Protein AF-A0A960YV55-F1 (afdb_monomer)

Solvent-accessible surface area (backbone atoms only — not comparable to full-atom values): 7717 Å² total; per-residue (Å²): 133,88,78,84,76,76,80,91,78,84,81,87,80,82,92,77,89,79,47,81,90,79,48,88,67,82,92,82,84,79,89,69,93,77,79,75,90,78,86,86,82,87,84,87,82,77,80,85,82,76,59,52,82,79,43,75,64,38,41,52,50,54,56,53,47,54,55,50,49,53,53,50,38,52,50,49,20,73,76,68,73,47,63,51,68,62,46,34,59,72,72,63,56,71,78,79,74,74,77,80,68,57,72,74,72,70,73,78,117

pLDDT: mean 75.61, std 15.96, range [37.59, 95.5]

Foldseek 3Di:
DDDPDDDPDDDDDDDDDDDCVPDVDDDDDDDDPDPDDDDDDDDDDDDDDDDCPPDPVSVVSVVVVLVVQLVVLVVCCVVPVDDSVVSCVVVVRDPPPPPPPPPVVVPPD

Mean predicted aligned error: 14.25 Å

Structure (mmCIF, N/CA/C/O backbone):
data_AF-A0A960YV55-F1
#
_entry.id   AF-A0A960YV55-F1
#
loop_
_atom_site.group_PDB
_atom_site.id
_atom_site.type_symbol
_atom_site.label_atom_id
_atom_site.label_alt_id
_atom_site.label_comp_id
_atom_site.label_asym_id
_atom_site.label_entity_id
_atom_site.label_seq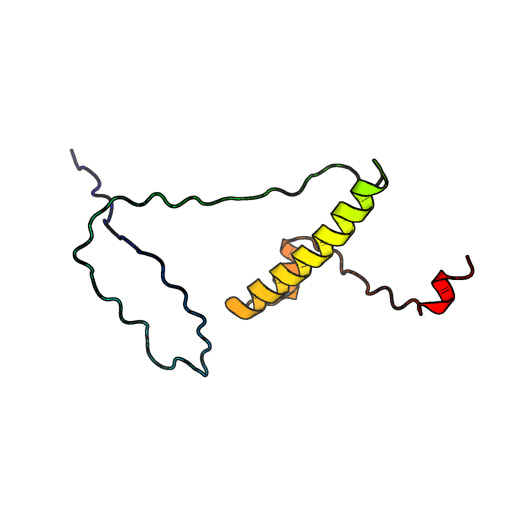_id
_atom_site.pdbx_PDB_ins_code
_atom_site.Cartn_x
_atom_site.Cartn_y
_atom_site.Cartn_z
_atom_site.occupancy
_atom_site.B_iso_or_equiv
_atom_site.auth_seq_id
_atom_site.auth_comp_id
_atom_site.auth_asym_id
_atom_site.auth_atom_id
_atom_site.pdbx_PDB_model_num
ATOM 1 N N . GLY A 1 1 ? -44.398 8.392 2.512 1.00 37.59 1 GLY A N 1
ATOM 2 C CA . GLY A 1 1 ? -43.139 8.245 1.756 1.00 37.59 1 GLY A CA 1
ATOM 3 C C . GLY A 1 1 ? -42.012 8.049 2.740 1.00 37.59 1 GLY A C 1
ATOM 4 O O . GLY A 1 1 ? -41.771 8.943 3.538 1.00 37.59 1 GLY A O 1
ATOM 5 N N . ASN A 1 2 ? -41.416 6.860 2.753 1.00 41.31 2 ASN A N 1
ATOM 6 C CA . ASN A 1 2 ? -40.433 6.441 3.749 1.00 41.31 2 ASN A CA 1
ATOM 7 C C . ASN A 1 2 ? -39.096 7.163 3.490 1.00 41.31 2 ASN A C 1
ATOM 9 O O . ASN A 1 2 ? -38.485 6.951 2.443 1.00 41.31 2 ASN A O 1
ATOM 13 N N . LYS A 1 3 ? -38.667 8.056 4.391 1.00 48.62 3 LYS A N 1
ATOM 14 C CA . LYS A 1 3 ? -37.340 8.686 4.323 1.00 48.62 3 LYS A CA 1
ATOM 15 C C . LYS A 1 3 ? -36.350 7.729 4.979 1.00 48.62 3 LYS A C 1
ATOM 17 O O . LYS A 1 3 ? -36.419 7.527 6.186 1.00 48.62 3 LYS A O 1
ATOM 22 N N . GLY A 1 4 ? -35.464 7.130 4.185 1.00 46.34 4 GLY A N 1
ATOM 23 C CA . GLY A 1 4 ? -34.351 6.330 4.691 1.00 46.34 4 GLY A CA 1
ATOM 24 C C . GLY A 1 4 ? -33.485 7.181 5.617 1.00 46.34 4 GLY A C 1
ATOM 25 O O . GLY A 1 4 ? -32.769 8.067 5.155 1.00 46.34 4 GLY A O 1
ATOM 26 N N . GLY A 1 5 ? -33.609 6.956 6.925 1.00 45.22 5 GLY A N 1
ATOM 27 C CA . GLY A 1 5 ? -32.780 7.596 7.936 1.00 45.22 5 GLY A CA 1
ATOM 28 C C . GLY A 1 5 ? -31.360 7.060 7.825 1.00 45.22 5 GLY A C 1
ATOM 29 O O . GLY A 1 5 ? -31.118 5.892 8.118 1.00 45.22 5 GLY A O 1
ATOM 30 N N . GLY A 1 6 ? -30.433 7.901 7.365 1.00 53.28 6 GLY A N 1
ATOM 31 C CA . GLY A 1 6 ? -29.008 7.598 7.430 1.00 53.28 6 GLY A CA 1
ATOM 32 C C . GLY A 1 6 ? -28.593 7.389 8.885 1.00 53.28 6 GLY A C 1
ATOM 33 O O . GLY A 1 6 ? -28.965 8.170 9.760 1.00 53.28 6 GLY A O 1
ATOM 34 N N . VAL A 1 7 ? -27.859 6.310 9.148 1.00 55.16 7 VAL A N 1
ATOM 35 C CA . VAL A 1 7 ? -27.351 5.989 10.484 1.00 55.16 7 VAL A CA 1
ATOM 36 C C . VAL A 1 7 ? -26.295 7.033 10.864 1.00 55.16 7 VAL A C 1
ATOM 38 O O . VAL A 1 7 ? -25.272 7.148 10.192 1.00 55.16 7 VAL A O 1
ATOM 41 N N . ASN A 1 8 ? -26.541 7.798 11.932 1.00 55.25 8 ASN A N 1
ATOM 42 C CA . ASN A 1 8 ? -25.586 8.755 12.500 1.00 55.25 8 ASN A CA 1
ATOM 43 C C . ASN A 1 8 ? -24.497 8.002 13.281 1.00 55.25 8 ASN A C 1
ATOM 45 O O . ASN A 1 8 ? -24.528 7.959 14.506 1.00 55.25 8 ASN A O 1
ATOM 49 N N . ALA A 1 9 ? -23.554 7.376 12.582 1.00 54.84 9 ALA A N 1
ATOM 50 C CA . ALA A 1 9 ? -22.337 6.862 13.202 1.00 54.84 9 ALA A CA 1
ATOM 51 C C . ALA A 1 9 ? -21.200 7.873 12.976 1.00 54.84 9 ALA A C 1
ATOM 53 O O . ALA A 1 9 ? -20.730 8.053 11.853 1.00 54.84 9 ALA A O 1
ATOM 54 N N . LEU A 1 10 ? -20.792 8.561 14.046 1.00 57.41 10 LEU A N 1
ATOM 55 C CA . LEU A 1 10 ? -19.693 9.531 14.067 1.00 57.41 10 LEU A CA 1
ATOM 56 C C . LEU A 1 10 ? -18.449 8.847 14.663 1.00 57.41 10 LEU A C 1
ATOM 58 O O . LEU A 1 10 ? -18.524 8.306 15.761 1.00 57.41 10 LEU A O 1
ATOM 62 N N . VAL A 1 11 ? -17.309 8.855 13.960 1.00 56.03 11 VAL A N 1
ATOM 63 C CA . VAL A 1 11 ? -16.037 8.295 14.463 1.00 56.03 11 VAL A CA 1
ATOM 64 C C . VAL A 1 11 ? -14.971 9.388 14.473 1.00 56.03 11 VAL A C 1
ATOM 66 O O . VAL A 1 11 ? -14.409 9.739 13.435 1.00 56.03 11 VAL A O 1
ATOM 69 N N . THR A 1 12 ? -14.660 9.913 15.657 1.00 58.09 12 THR A N 1
ATOM 70 C CA . THR A 1 12 ? -13.660 10.975 15.855 1.00 58.09 12 THR A CA 1
ATOM 71 C C . THR A 1 12 ? -12.292 10.346 16.118 1.00 58.09 12 THR A C 1
ATOM 73 O O . THR A 1 12 ? -11.850 10.256 17.251 1.00 58.09 12 THR A O 1
ATOM 76 N N . ARG A 1 13 ? -11.664 9.841 15.046 1.00 55.16 13 ARG A N 1
ATOM 77 C CA . ARG A 1 13 ? -10.258 9.386 14.934 1.00 55.16 13 ARG A CA 1
ATOM 78 C C . ARG A 1 13 ? -9.663 8.668 16.160 1.00 55.16 13 ARG A C 1
ATOM 80 O O . ARG A 1 13 ? -9.203 9.289 17.110 1.00 55.16 13 ARG A O 1
ATOM 87 N N . ILE A 1 14 ? -9.471 7.360 16.018 1.00 59.88 14 ILE A N 1
ATOM 88 C CA . ILE A 1 14 ? -8.710 6.534 16.959 1.00 59.88 14 ILE A CA 1
ATOM 89 C C . ILE A 1 14 ? -7.428 6.034 16.283 1.00 59.88 14 ILE A C 1
ATOM 91 O O . ILE A 1 14 ? -7.473 5.439 15.208 1.00 59.88 14 ILE A O 1
ATOM 95 N N . HIS A 1 15 ? -6.277 6.307 16.902 1.00 53.09 15 HIS A N 1
ATOM 96 C CA . HIS A 1 15 ? -4.992 5.714 16.535 1.00 53.09 15 HIS A CA 1
ATOM 97 C C . HIS A 1 15 ? -4.736 4.528 17.465 1.00 53.09 15 HIS A C 1
ATOM 99 O O . HIS A 1 15 ? -4.266 4.716 18.581 1.00 53.09 15 HIS A O 1
ATOM 105 N N . VAL A 1 16 ? -5.058 3.317 17.014 1.00 57.31 16 VAL A N 1
ATOM 106 C CA . VAL A 1 16 ? -4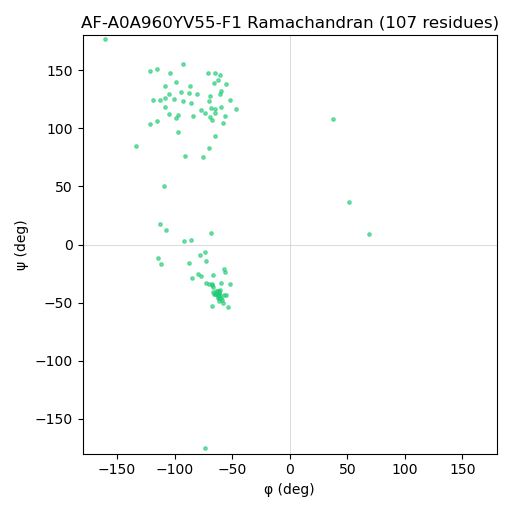.766 2.080 17.751 1.00 57.31 16 VAL A CA 1
ATOM 107 C C . VAL A 1 16 ? -3.847 1.218 16.897 1.00 57.31 16 VAL A C 1
ATOM 1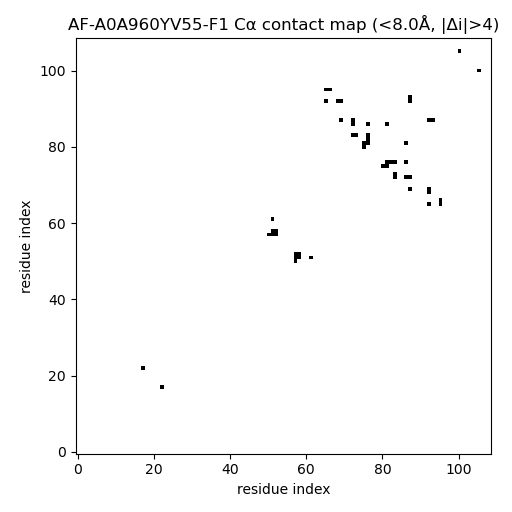09 O O . VAL A 1 16 ? -4.164 0.905 15.751 1.00 57.31 16 VAL A O 1
ATOM 112 N N . GLN A 1 17 ? -2.702 0.841 17.459 1.00 56.47 17 GLN A N 1
ATOM 113 C CA . GLN A 1 17 ? -1.987 -0.361 17.045 1.00 56.47 17 GLN A CA 1
ATOM 114 C C . GLN A 1 17 ? -2.399 -1.452 18.024 1.00 56.47 17 GLN A C 1
ATOM 116 O O . GLN A 1 17 ? -2.078 -1.360 19.204 1.00 56.47 17 GLN A O 1
ATOM 121 N N . TYR A 1 18 ? -3.144 -2.441 17.542 1.00 58.88 18 TYR A N 1
ATOM 122 C CA . TYR A 1 18 ? -3.504 -3.611 18.329 1.00 58.88 18 TYR A CA 1
ATOM 123 C C . TYR A 1 18 ? -2.719 -4.809 17.802 1.00 58.88 18 TYR A C 1
ATOM 125 O O . TYR A 1 18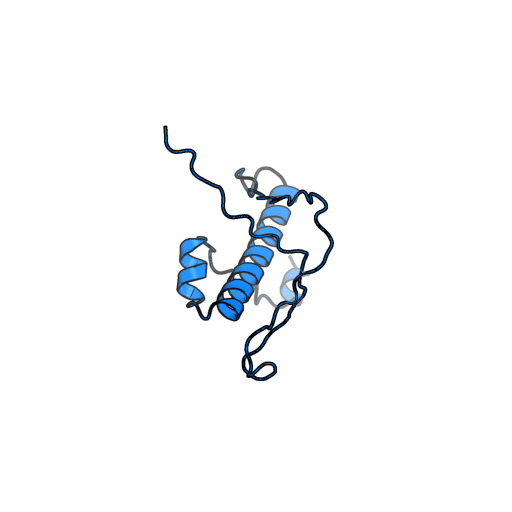 ? -2.593 -5.006 16.591 1.00 58.88 18 TYR A O 1
ATOM 133 N N . THR A 1 19 ? -2.189 -5.611 18.716 1.00 57.28 19 THR A N 1
ATOM 134 C CA . THR A 1 19 ? -1.796 -6.992 18.439 1.00 57.28 19 THR A CA 1
ATOM 135 C C . THR A 1 19 ? -2.576 -7.880 19.394 1.00 57.28 19 THR A C 1
ATOM 137 O O . THR A 1 19 ? -2.871 -7.468 20.516 1.00 57.28 19 THR A O 1
ATOM 140 N N . ASN A 1 20 ? -2.894 -9.105 18.971 1.00 59.94 20 ASN A N 1
ATOM 141 C CA . ASN A 1 20 ? -3.607 -10.071 19.816 1.00 59.94 20 ASN A CA 1
ATOM 142 C C . ASN A 1 20 ? -2.882 -10.332 21.157 1.00 59.94 20 ASN A C 1
ATOM 144 O O . ASN A 1 20 ? -3.489 -10.732 22.140 1.00 59.94 20 ASN A O 1
ATOM 148 N N . GLU A 1 21 ? -1.571 -10.086 21.193 1.00 66.38 21 GLU A N 1
ATOM 149 C CA . GLU A 1 21 ? -0.703 -10.242 22.363 1.00 66.38 21 GLU A CA 1
ATOM 150 C C . GLU A 1 21 ? -0.785 -9.068 23.356 1.00 66.38 21 GLU A C 1
ATOM 152 O O . GLU A 1 21 ? -0.480 -9.251 24.530 1.00 66.38 21 GLU A O 1
ATOM 157 N N . THR A 1 22 ? -1.165 -7.863 22.910 1.00 64.75 22 THR A N 1
ATOM 158 C CA . THR A 1 22 ? -1.115 -6.633 23.731 1.00 64.75 22 THR A CA 1
ATOM 159 C C . THR A 1 22 ? -2.485 -6.064 24.096 1.00 64.75 22 THR A C 1
ATOM 161 O O . THR A 1 22 ? -2.571 -5.285 25.041 1.00 64.75 22 THR A O 1
ATOM 164 N N . PHE A 1 23 ? -3.553 -6.471 23.402 1.00 63.03 23 PHE A N 1
ATOM 165 C CA . PHE A 1 23 ? -4.934 -6.062 23.685 1.00 63.03 23 PHE A CA 1
ATOM 166 C C . PHE A 1 23 ? -5.877 -7.278 23.685 1.00 63.03 23 PHE A C 1
ATOM 168 O O . PHE A 1 23 ? -6.484 -7.574 22.658 1.00 63.03 23 PHE A O 1
ATOM 175 N N . PRO A 1 24 ? -5.993 -8.004 24.814 1.00 61.84 24 PRO A N 1
ATOM 176 C CA . PRO A 1 24 ? -6.875 -9.168 24.927 1.00 61.84 24 PRO A CA 1
ATOM 177 C C . PRO A 1 24 ? -8.364 -8.813 25.108 1.00 61.84 24 PRO A C 1
ATOM 179 O O . PRO A 1 24 ? -9.198 -9.713 25.051 1.00 61.84 24 PRO A O 1
ATOM 182 N N . GLU A 1 25 ? -8.707 -7.537 25.327 1.00 60.75 25 GLU A N 1
ATOM 183 C CA . GLU A 1 25 ? -10.088 -7.054 25.489 1.00 60.75 25 GLU A CA 1
ATOM 184 C C . GLU A 1 25 ? -10.504 -6.090 24.363 1.00 60.75 25 GLU A C 1
ATOM 186 O O . GLU A 1 25 ? -9.670 -5.382 23.789 1.00 60.75 25 GLU A O 1
ATOM 191 N N . ASP A 1 26 ? -11.806 -6.061 24.058 1.00 62.62 26 ASP A N 1
ATOM 192 C CA . ASP A 1 26 ? -12.397 -5.238 22.997 1.00 62.62 26 ASP A CA 1
ATOM 193 C C . ASP A 1 26 ? -12.273 -3.728 23.272 1.00 62.62 26 ASP A C 1
ATOM 195 O O . ASP A 1 26 ? -12.351 -3.251 24.406 1.00 62.62 26 ASP A O 1
ATOM 199 N N . LEU A 1 27 ? -12.139 -2.941 22.199 1.00 65.44 27 LEU A N 1
ATOM 200 C CA . LEU A 1 27 ? -12.113 -1.479 22.279 1.00 65.44 27 LEU A CA 1
ATOM 201 C C . LEU A 1 27 ? -13.465 -0.936 22.774 1.00 65.44 27 LEU A C 1
ATOM 203 O O . LEU A 1 27 ? -14.469 -0.985 22.064 1.00 65.44 27 LEU A O 1
ATOM 207 N N . MET A 1 28 ? -13.474 -0.357 23.974 1.00 64.94 28 MET A N 1
ATOM 208 C CA . MET A 1 28 ? -14.618 0.380 24.516 1.00 64.94 28 MET A CA 1
ATOM 209 C C . MET A 1 28 ? -14.572 1.838 24.034 1.00 64.94 28 MET A C 1
ATOM 211 O O . MET A 1 28 ? -13.598 2.550 24.277 1.00 64.94 28 MET A O 1
ATOM 215 N N . PHE A 1 29 ? -15.621 2.297 23.351 1.00 65.00 29 PHE A N 1
ATOM 216 C CA . PHE A 1 29 ? -15.734 3.679 22.873 1.00 65.00 29 PHE A CA 1
ATOM 217 C C . PHE A 1 29 ? -16.597 4.517 23.824 1.00 65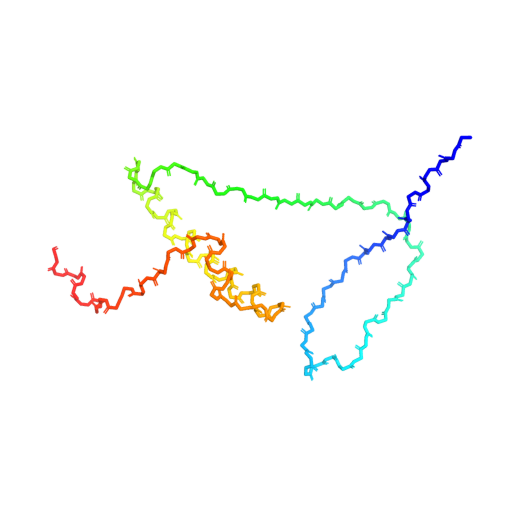.00 29 PHE A C 1
ATOM 219 O O . PHE A 1 29 ? -17.642 4.055 24.280 1.00 65.00 29 PHE A O 1
ATOM 226 N N . THR A 1 30 ? -16.197 5.769 24.063 1.00 62.97 30 THR A N 1
ATOM 227 C CA . TH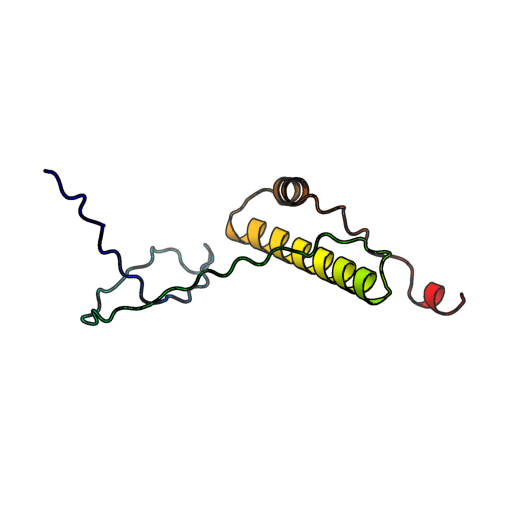R A 1 30 ? -16.987 6.753 24.822 1.00 62.97 30 THR A CA 1
ATOM 228 C C . THR A 1 30 ? -17.597 7.773 23.869 1.00 62.97 30 THR A C 1
ATOM 230 O O . THR A 1 30 ? -16.893 8.358 23.045 1.00 62.97 30 THR A O 1
ATOM 233 N N . GLU A 1 31 ? -18.902 8.010 23.992 1.00 67.62 31 GLU A N 1
ATOM 234 C CA . GLU A 1 31 ? -19.592 9.070 23.257 1.00 67.62 31 GLU A CA 1
ATOM 235 C C . GLU A 1 31 ? -19.143 10.443 23.780 1.00 67.62 31 GLU A C 1
ATOM 237 O O . GLU A 1 31 ? -19.169 10.706 24.984 1.00 67.62 31 GLU A O 1
ATOM 242 N N . THR A 1 32 ? -18.707 11.326 22.881 1.00 69.62 32 THR A N 1
ATOM 243 C CA . THR A 1 32 ? -18.358 12.706 23.236 1.00 69.62 32 THR A CA 1
ATOM 244 C C . THR A 1 32 ? -19.576 13.614 23.047 1.00 69.62 32 THR A C 1
ATOM 246 O O . THR A 1 32 ? -20.462 13.338 22.240 1.00 69.62 32 THR A O 1
ATOM 249 N N . SER A 1 33 ? -19.628 14.737 23.769 1.00 75.94 33 SER A N 1
ATOM 250 C CA . SER A 1 33 ? -20.658 15.768 23.560 1.00 75.94 33 SER A CA 1
ATOM 251 C C . SER A 1 33 ? -20.441 16.599 22.286 1.00 75.94 33 SER A C 1
ATOM 253 O O . SER A 1 33 ? -21.298 17.410 21.928 1.00 75.94 33 SER A O 1
ATOM 255 N N . ASP A 1 34 ? -19.311 16.409 21.598 1.00 75.31 34 ASP A N 1
ATOM 256 C CA . ASP A 1 34 ? -18.960 17.118 20.373 1.00 75.31 34 ASP A CA 1
ATOM 257 C C . ASP A 1 34 ? -19.741 16.550 19.181 1.00 75.31 34 ASP A C 1
ATOM 259 O O . ASP A 1 34 ? -19.587 15.395 18.790 1.00 75.31 34 ASP A O 1
ATOM 263 N N . ARG A 1 35 ? -20.591 17.398 18.598 1.00 74.06 35 ARG A N 1
ATOM 264 C CA . ARG A 1 35 ? -21.422 17.094 17.424 1.00 74.06 35 ARG A CA 1
ATOM 265 C C . ARG A 1 35 ? -21.002 17.891 16.193 1.00 74.06 35 ARG A C 1
ATOM 267 O O . ARG A 1 35 ? -21.799 18.064 15.270 1.00 74.06 35 ARG A O 1
ATOM 274 N N . SER A 1 36 ? -19.790 18.440 16.192 1.00 78.88 36 SER A N 1
ATOM 275 C CA . SER A 1 36 ? -19.279 19.186 15.050 1.00 78.88 36 SER A CA 1
ATOM 276 C C . SER A 1 36 ? -19.175 18.293 13.808 1.00 78.88 36 SER A C 1
ATOM 278 O O . SER A 1 36 ? -18.823 17.113 13.865 1.00 78.88 36 SER A O 1
ATOM 280 N N . ASN A 1 37 ? -19.512 18.864 12.650 1.00 69.19 37 ASN A N 1
ATOM 281 C CA . ASN A 1 37 ? -19.343 18.169 11.382 1.00 69.19 37 ASN A CA 1
ATOM 282 C C . ASN A 1 37 ? -17.848 18.050 11.081 1.00 69.19 37 ASN A C 1
ATOM 284 O O . ASN A 1 37 ? -17.161 19.062 10.948 1.00 69.19 37 ASN A O 1
ATOM 288 N N . PHE A 1 38 ? -17.363 16.828 10.884 1.00 69.44 38 PHE A N 1
ATOM 289 C CA . PHE A 1 38 ? -16.045 16.596 10.308 1.00 69.44 38 PHE A CA 1
ATOM 290 C C . PHE A 1 38 ? -16.181 16.154 8.849 1.00 69.44 38 PHE A C 1
ATOM 292 O O . PHE A 1 38 ? -17.125 15.464 8.468 1.00 69.44 38 PHE A O 1
ATOM 299 N N . GLN A 1 39 ? -15.214 16.531 8.015 1.00 78.00 39 GLN A N 1
ATOM 300 C CA . GLN A 1 39 ? -15.109 16.026 6.648 1.00 78.00 39 GLN A CA 1
ATOM 301 C C . GLN A 1 39 ? -13.970 15.011 6.573 1.00 78.00 39 GLN A C 1
ATOM 303 O O . GLN A 1 39 ? -12.797 15.351 6.727 1.00 78.00 39 GLN A O 1
ATOM 308 N N . GLY A 1 40 ? -14.314 13.745 6.341 1.00 74.81 40 GLY A N 1
ATOM 309 C CA . GLY A 1 40 ? -13.341 12.711 6.004 1.00 74.81 40 GLY A CA 1
ATOM 310 C C . GLY A 1 40 ? -12.980 12.790 4.523 1.00 74.81 40 GLY A C 1
ATOM 311 O O . GLY A 1 40 ? -13.865 12.809 3.671 1.00 74.81 40 GLY A O 1
ATOM 312 N N . ARG A 1 41 ? -11.684 12.808 4.192 1.00 83.81 41 ARG A N 1
ATOM 313 C CA . ARG A 1 41 ? -11.219 12.685 2.805 1.00 83.81 41 ARG A CA 1
ATOM 314 C C . ARG A 1 41 ? -10.571 11.325 2.595 1.00 83.81 41 ARG A C 1
ATOM 316 O O . ARG A 1 41 ? -9.532 11.034 3.179 1.00 83.81 41 ARG A O 1
ATOM 323 N N . TYR A 1 42 ? -11.147 10.533 1.700 1.00 79.19 42 TYR A N 1
ATOM 324 C CA . TYR A 1 42 ? -10.514 9.325 1.187 1.00 79.19 42 TYR A CA 1
ATOM 325 C C . TYR A 1 42 ? -9.739 9.661 -0.093 1.00 79.19 42 TYR A C 1
ATOM 327 O O . TYR A 1 42 ? -10.300 10.234 -1.026 1.00 79.19 42 TYR A O 1
ATOM 335 N N . ILE A 1 43 ? -8.436 9.362 -0.132 1.00 80.94 43 ILE A N 1
ATOM 336 C CA . ILE A 1 43 ? -7.578 9.643 -1.292 1.00 80.94 43 ILE A CA 1
ATOM 337 C C . ILE A 1 43 ? -7.097 8.321 -1.884 1.00 80.94 43 ILE A C 1
ATOM 339 O O . ILE A 1 43 ? -6.197 7.683 -1.340 1.00 80.94 43 ILE A O 1
ATOM 343 N N . LEU A 1 44 ? -7.656 7.952 -3.036 1.00 82.31 44 LEU A N 1
ATOM 344 C CA . LEU A 1 44 ? -7.122 6.887 -3.879 1.00 82.31 44 LEU A CA 1
ATOM 345 C C . LEU A 1 44 ? -6.074 7.459 -4.827 1.00 82.31 44 LEU A C 1
ATOM 347 O O . LEU A 1 44 ? -6.310 8.458 -5.504 1.00 82.31 44 LEU A O 1
ATOM 351 N N . ARG A 1 45 ? -4.910 6.812 -4.885 1.00 83.06 45 ARG A N 1
ATOM 352 C CA . ARG A 1 45 ? -3.869 7.119 -5.867 1.00 83.06 45 ARG A CA 1
ATOM 353 C C . ARG A 1 45 ? -3.815 5.990 -6.882 1.00 83.06 45 ARG A C 1
ATOM 355 O O . ARG A 1 45 ? -3.652 4.834 -6.500 1.00 83.06 45 ARG A O 1
ATOM 362 N N . HIS A 1 46 ? -3.929 6.330 -8.160 1.00 85.75 46 HIS A N 1
ATOM 363 C CA . HIS A 1 46 ? -3.712 5.380 -9.242 1.00 85.75 46 HIS A CA 1
ATOM 364 C C . HIS A 1 46 ? -2.265 5.478 -9.730 1.00 85.75 46 HIS A C 1
ATOM 366 O O . HIS A 1 46 ? -1.788 6.591 -9.964 1.00 85.75 46 HIS A O 1
ATOM 372 N N . PRO A 1 47 ? -1.559 4.345 -9.870 1.00 88.56 47 PRO A N 1
ATOM 373 C CA . PRO A 1 47 ? -0.243 4.327 -10.487 1.00 88.56 47 PRO A CA 1
ATOM 374 C C . PRO A 1 47 ? -0.330 4.826 -11.925 1.00 88.56 47 PRO A C 1
ATOM 376 O O . PRO A 1 47 ? -1.317 4.580 -12.627 1.00 88.56 47 PRO A O 1
ATOM 379 N N . TRP A 1 48 ? 0.718 5.506 -12.368 1.00 90.56 48 TRP A N 1
ATOM 380 C CA . TRP A 1 48 ? 0.859 5.875 -13.766 1.00 90.56 48 TRP A CA 1
ATOM 381 C C . TRP A 1 48 ? 1.028 4.612 -14.627 1.00 90.56 48 TRP A C 1
ATOM 383 O O . TRP A 1 48 ? 1.703 3.666 -14.222 1.00 90.56 48 TRP A O 1
ATOM 393 N N . LYS A 1 49 ? 0.379 4.580 -15.798 1.00 87.31 49 LYS A N 1
ATOM 394 C CA . LYS A 1 49 ? 0.266 3.390 -16.667 1.00 87.31 49 LYS A CA 1
ATOM 395 C C . LYS A 1 49 ? 1.113 3.464 -17.945 1.00 87.31 49 LYS A C 1
ATOM 397 O O . LYS A 1 49 ? 0.872 2.685 -18.863 1.00 87.31 49 LYS A O 1
ATOM 402 N N . GLY A 1 50 ? 2.039 4.416 -18.038 1.00 88.88 50 GLY A N 1
ATOM 403 C CA . GLY A 1 50 ? 2.924 4.523 -19.197 1.00 88.88 50 GLY A CA 1
ATOM 404 C C . GLY A 1 50 ? 3.997 3.437 -19.229 1.00 88.88 50 GLY A C 1
ATOM 405 O O . GLY A 1 50 ? 4.012 2.506 -18.419 1.00 88.88 50 GLY A O 1
ATOM 406 N N . SER A 1 51 ? 4.897 3.542 -20.198 1.00 88.62 51 SER A N 1
ATOM 407 C CA . SER A 1 51 ? 5.955 2.563 -20.409 1.00 88.62 51 SER A CA 1
ATOM 408 C C . SER A 1 51 ? 7.188 2.876 -19.551 1.00 88.62 51 SER A C 1
ATOM 410 O O . SER A 1 51 ? 7.652 4.018 -19.520 1.00 88.62 51 SER A O 1
ATOM 412 N N . PRO A 1 52 ? 7.810 1.863 -18.910 1.00 86.88 52 PRO A N 1
ATOM 413 C CA . PRO A 1 52 ? 9.090 2.038 -18.228 1.00 86.88 52 PRO A CA 1
ATOM 414 C C . PRO A 1 52 ? 10.203 2.567 -19.136 1.00 86.88 52 PRO A C 1
ATOM 416 O O . PRO A 1 52 ? 11.179 3.100 -18.632 1.00 86.88 52 PRO A O 1
ATOM 419 N N . ASN A 1 53 ? 10.081 2.424 -20.458 1.00 89.94 53 ASN A N 1
ATOM 420 C CA . ASN A 1 53 ? 11.114 2.830 -21.410 1.00 89.94 53 ASN A CA 1
ATOM 421 C C . ASN A 1 53 ? 10.944 4.266 -21.932 1.00 89.94 53 ASN A C 1
ATOM 423 O O . ASN A 1 53 ? 11.723 4.672 -22.788 1.00 89.94 53 ASN A O 1
ATOM 427 N N . GLU A 1 54 ? 9.955 5.029 -21.451 1.00 88.56 54 GLU A N 1
ATOM 428 C CA . GLU A 1 54 ? 9.728 6.410 -21.914 1.00 88.56 54 GLU A CA 1
ATOM 429 C C . GLU A 1 54 ? 10.869 7.360 -21.528 1.00 88.56 54 GLU A C 1
ATOM 431 O O . GLU A 1 54 ? 11.237 8.230 -22.313 1.00 88.56 54 GLU A O 1
ATOM 436 N N . CYS A 1 55 ? 11.464 7.177 -20.347 1.00 91.31 55 CYS A N 1
ATOM 437 C CA . CYS A 1 55 ? 12.624 7.941 -1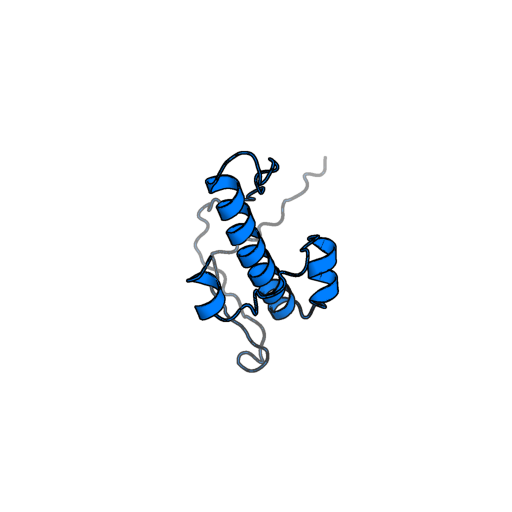9.890 1.00 91.31 55 CYS A CA 1
ATOM 438 C C . CYS A 1 55 ? 13.375 7.216 -18.757 1.00 91.31 55 CYS A C 1
ATOM 440 O O . CYS A 1 55 ? 12.986 6.138 -18.295 1.00 91.31 55 CYS A O 1
ATOM 442 N N . SER A 1 56 ? 14.492 7.786 -18.302 1.00 89.81 56 SER A N 1
ATOM 443 C CA . SER A 1 56 ? 15.236 7.321 -17.119 1.00 89.81 56 SER A CA 1
ATOM 444 C C . SER A 1 56 ? 14.372 7.282 -15.856 1.00 89.81 56 SER A C 1
ATOM 446 O O . SER A 1 56 ? 14.387 6.298 -15.116 1.00 89.81 56 SER A O 1
ATOM 448 N N . GLU A 1 57 ? 13.579 8.325 -15.652 1.00 93.38 57 GLU A N 1
ATOM 449 C CA . GLU A 1 57 ? 12.751 8.580 -14.481 1.00 93.38 57 GLU A CA 1
ATOM 450 C C . GLU A 1 57 ? 11.579 7.598 -14.417 1.00 93.38 57 GLU A C 1
ATOM 452 O O . GLU A 1 57 ? 11.205 7.148 -13.336 1.00 93.38 57 GLU A O 1
ATOM 457 N N . ALA A 1 58 ? 11.044 7.185 -15.572 1.00 90.81 58 ALA A N 1
ATOM 458 C CA . ALA A 1 58 ? 10.010 6.158 -15.662 1.00 90.81 58 ALA A CA 1
ATOM 459 C C . ALA A 1 58 ? 10.501 4.817 -15.089 1.00 90.81 58 ALA A C 1
ATOM 461 O O . ALA A 1 58 ? 9.791 4.167 -14.316 1.00 90.81 58 ALA A O 1
ATOM 462 N N . ARG A 1 59 ? 11.740 4.411 -15.402 1.00 89.25 59 ARG A N 1
ATOM 463 C CA . ARG A 1 59 ? 12.333 3.178 -14.847 1.00 89.25 59 ARG A CA 1
ATOM 464 C C . ARG A 1 59 ? 12.472 3.256 -13.334 1.00 89.25 59 ARG A C 1
ATOM 466 O O . ARG A 1 59 ? 12.145 2.294 -12.636 1.00 89.25 59 ARG A O 1
ATOM 473 N N . GLU A 1 60 ? 12.946 4.390 -12.829 1.00 90.81 60 GLU A N 1
ATOM 474 C CA . GLU A 1 60 ? 13.094 4.606 -11.393 1.00 90.81 60 GLU A CA 1
ATOM 475 C C . GLU A 1 60 ? 11.737 4.623 -10.677 1.00 90.81 60 GLU A C 1
ATOM 477 O O . GLU A 1 60 ? 11.576 3.957 -9.649 1.00 90.81 60 GLU A O 1
ATOM 482 N N . TYR A 1 61 ? 10.736 5.288 -11.261 1.00 92.81 61 TYR A N 1
ATOM 483 C CA . TYR A 1 61 ? 9.361 5.297 -10.773 1.00 92.81 61 TYR A CA 1
ATOM 484 C C . TYR A 1 61 ? 8.822 3.877 -10.586 1.00 92.81 61 TYR A C 1
ATOM 486 O O . TYR A 1 61 ? 8.402 3.527 -9.483 1.00 92.81 61 TYR A O 1
ATOM 494 N N . PHE A 1 62 ? 8.883 3.032 -11.621 1.00 89.75 62 PHE A N 1
ATOM 495 C CA . PHE A 1 62 ? 8.351 1.668 -11.539 1.00 89.75 62 PHE A CA 1
ATOM 496 C C . PHE A 1 62 ? 9.148 0.771 -10.586 1.00 89.75 62 PHE A C 1
ATOM 498 O O . PHE A 1 62 ? 8.560 -0.061 -9.892 1.00 89.75 62 PHE A O 1
ATOM 505 N N . LYS A 1 63 ? 10.471 0.957 -10.484 1.00 88.50 63 LYS A N 1
ATOM 506 C CA . LYS A 1 63 ? 11.300 0.248 -9.496 1.00 88.50 63 LYS A CA 1
ATOM 507 C C . LYS A 1 63 ? 10.864 0.580 -8.066 1.00 88.50 63 LYS A C 1
ATOM 509 O O . LYS A 1 63 ? 10.659 -0.328 -7.258 1.00 88.50 63 LYS A O 1
ATOM 514 N N . ASN A 1 64 ? 10.697 1.866 -7.762 1.00 90.94 64 ASN A N 1
ATOM 515 C CA . ASN A 1 64 ? 10.249 2.327 -6.449 1.00 90.94 64 ASN A CA 1
ATOM 516 C C . ASN A 1 64 ? 8.802 1.903 -6.173 1.00 90.94 64 ASN A C 1
ATOM 518 O O . ASN A 1 64 ? 8.503 1.428 -5.078 1.00 90.94 64 ASN A O 1
ATOM 522 N N . TYR A 1 65 ? 7.929 1.996 -7.177 1.00 90.94 65 TYR A N 1
ATOM 523 C CA . TYR A 1 65 ? 6.539 1.565 -7.091 1.00 90.94 65 TYR A CA 1
ATOM 524 C C . TYR A 1 65 ? 6.427 0.083 -6.715 1.00 90.94 65 TYR A C 1
ATOM 526 O O . TYR A 1 65 ? 5.776 -0.235 -5.724 1.00 90.94 65 TYR A O 1
ATOM 534 N N . ASN A 1 66 ? 7.140 -0.813 -7.405 1.00 89.44 66 ASN A N 1
ATOM 535 C CA . ASN A 1 66 ? 7.113 -2.242 -7.084 1.00 89.44 66 ASN A CA 1
ATOM 536 C C . ASN A 1 66 ? 7.607 -2.526 -5.655 1.00 89.44 66 ASN A C 1
ATOM 538 O O . ASN A 1 66 ? 7.028 -3.355 -4.956 1.00 89.44 66 ASN A O 1
ATOM 542 N N . ARG A 1 67 ? 8.651 -1.820 -5.187 1.00 90.44 67 ARG A N 1
ATOM 543 C CA . ARG A 1 67 ? 9.133 -1.947 -3.799 1.00 90.44 67 ARG A CA 1
ATOM 544 C C . ARG A 1 67 ? 8.057 -1.526 -2.796 1.00 90.44 67 ARG A C 1
ATOM 546 O O . ARG A 1 67 ? 7.877 -2.187 -1.778 1.00 90.44 67 ARG A O 1
ATOM 553 N N . MET A 1 68 ? 7.348 -0.432 -3.074 1.00 90.56 68 MET A N 1
ATOM 554 C CA . MET A 1 68 ? 6.246 0.035 -2.230 1.00 90.56 68 MET A CA 1
ATOM 555 C C . MET A 1 68 ? 5.067 -0.940 -2.233 1.00 90.56 68 MET A C 1
ATOM 557 O O . MET A 1 68 ? 4.505 -1.194 -1.172 1.00 90.56 68 MET A O 1
ATOM 561 N N . GLU A 1 69 ? 4.692 -1.480 -3.391 1.00 91.69 69 GLU A N 1
ATOM 562 C CA . GLU A 1 69 ? 3.612 -2.463 -3.511 1.00 91.69 69 GLU A CA 1
ATOM 563 C C . GLU A 1 69 ? 3.924 -3.746 -2.734 1.00 91.69 69 GLU A C 1
ATOM 565 O O . GLU A 1 69 ? 3.053 -4.247 -2.029 1.00 91.69 69 GLU A O 1
ATOM 570 N N . GLU A 1 70 ? 5.169 -4.228 -2.754 1.00 93.06 70 GLU A N 1
ATOM 571 C CA . GLU A 1 70 ? 5.576 -5.379 -1.938 1.00 93.06 70 GLU A CA 1
ATOM 572 C C . GLU A 1 70 ? 5.443 -5.087 -0.433 1.00 93.06 70 GLU A C 1
ATOM 574 O O . GLU A 1 70 ? 4.908 -5.903 0.319 1.00 93.06 70 GLU A O 1
ATOM 579 N N . THR A 1 71 ? 5.849 -3.898 0.025 1.00 93.50 71 THR A N 1
ATOM 580 C CA . THR A 1 71 ? 5.621 -3.475 1.419 1.00 93.50 71 THR A CA 1
ATOM 581 C C . THR A 1 71 ? 4.130 -3.405 1.750 1.00 93.50 71 THR A C 1
ATOM 583 O O . THR A 1 71 ? 3.716 -3.846 2.821 1.00 93.50 71 THR A O 1
ATOM 586 N N . ARG A 1 72 ? 3.296 -2.888 0.839 1.00 93.75 72 ARG A N 1
ATOM 587 C CA . ARG A 1 72 ? 1.836 -2.842 1.028 1.00 93.75 72 ARG A CA 1
ATOM 588 C C . ARG A 1 72 ? 1.231 -4.238 1.100 1.00 93.75 72 ARG A C 1
ATOM 590 O O . ARG A 1 72 ? 0.370 -4.459 1.944 1.00 93.75 72 ARG A O 1
ATOM 597 N N . ALA A 1 73 ? 1.698 -5.171 0.274 1.00 94.88 73 ALA A N 1
ATOM 598 C CA . ALA A 1 73 ? 1.257 -6.560 0.298 1.00 94.88 73 ALA A CA 1
ATOM 599 C C . ALA A 1 73 ? 1.595 -7.236 1.632 1.00 94.88 73 ALA A C 1
ATOM 601 O O . ALA A 1 73 ? 0.719 -7.848 2.241 1.00 94.88 73 ALA A O 1
ATOM 602 N N . LYS A 1 74 ? 2.830 -7.059 2.124 1.00 95.06 74 LYS A N 1
ATOM 603 C CA . LYS A 1 74 ? 3.255 -7.541 3.449 1.00 95.06 74 LYS A CA 1
ATOM 604 C C . LYS A 1 74 ? 2.412 -6.935 4.568 1.00 95.06 74 LYS A C 1
ATOM 606 O O . LYS A 1 74 ? 1.925 -7.664 5.422 1.00 95.06 74 LYS A O 1
ATOM 611 N N . ASN A 1 75 ? 2.183 -5.623 4.537 1.00 94.56 75 ASN A N 1
ATOM 612 C CA . ASN A 1 75 ? 1.354 -4.949 5.537 1.00 94.56 75 ASN A CA 1
ATOM 613 C C . ASN A 1 75 ? -0.088 -5.462 5.515 1.00 94.56 75 ASN A C 1
ATOM 615 O O . ASN A 1 75 ? -0.654 -5.722 6.571 1.00 94.56 75 ASN A O 1
ATOM 619 N N . LEU A 1 76 ? -0.673 -5.639 4.327 1.00 94.62 76 LEU A N 1
ATOM 620 C CA . LEU A 1 76 ? -2.019 -6.184 4.191 1.00 94.62 76 LEU A CA 1
ATOM 621 C C . LEU A 1 76 ? -2.096 -7.605 4.759 1.00 94.62 76 LEU A C 1
ATOM 623 O O . LEU A 1 76 ? -3.008 -7.888 5.530 1.00 94.62 76 LEU A O 1
ATOM 627 N N . ALA A 1 77 ? -1.133 -8.469 4.430 1.00 95.50 77 ALA A N 1
ATOM 628 C CA . ALA A 1 77 ? -1.055 -9.825 4.971 1.00 95.50 77 ALA A CA 1
ATOM 629 C C . ALA A 1 77 ? -0.955 -9.813 6.506 1.00 95.50 77 ALA A C 1
ATOM 631 O O . ALA A 1 77 ? -1.735 -10.486 7.170 1.00 95.50 77 ALA A O 1
ATOM 632 N N . ASN A 1 78 ? -0.071 -8.982 7.068 1.00 92.94 78 ASN A N 1
ATOM 633 C CA . ASN A 1 78 ? 0.116 -8.864 8.517 1.00 92.94 78 ASN A CA 1
ATOM 634 C C . ASN A 1 78 ? -1.144 -8.366 9.239 1.00 92.94 78 ASN A C 1
ATOM 636 O O . ASN A 1 78 ? -1.467 -8.860 10.312 1.00 92.94 78 ASN A O 1
ATOM 640 N N . LEU A 1 79 ? -1.861 -7.398 8.659 1.00 92.00 79 LEU A N 1
ATOM 641 C CA . LEU A 1 79 ? -3.056 -6.809 9.275 1.00 92.00 79 LEU A CA 1
ATOM 642 C C . LEU A 1 79 ? -4.301 -7.695 9.162 1.00 92.00 79 LEU A C 1
ATOM 644 O O . LEU A 1 79 ? -5.215 -7.560 9.966 1.00 92.00 79 LEU A O 1
ATOM 648 N N . THR A 1 80 ? -4.376 -8.553 8.143 1.00 93.00 80 THR A N 1
ATOM 649 C CA . THR A 1 80 ? -5.598 -9.320 7.828 1.00 93.00 80 THR A CA 1
ATOM 650 C C . THR A 1 80 ? -5.449 -10.827 8.010 1.00 93.00 80 THR A C 1
ATOM 652 O O . THR A 1 80 ? -6.442 -11.547 7.931 1.00 93.00 80 THR A O 1
ATOM 655 N N . GLY A 1 81 ? -4.224 -11.327 8.191 1.00 92.12 81 GLY A N 1
ATOM 656 C CA . GLY A 1 81 ? -3.912 -12.757 8.175 1.00 92.12 81 GLY A CA 1
ATOM 657 C C . GLY A 1 81 ? -4.056 -13.412 6.796 1.00 92.12 81 GLY A C 1
ATOM 658 O O . GLY A 1 81 ? -4.024 -14.637 6.688 1.00 92.12 81 GLY A O 1
ATOM 659 N N . TRP A 1 82 ? -4.255 -12.636 5.726 1.00 95.19 82 TRP A N 1
ATOM 660 C CA . TRP A 1 82 ? -4.410 -13.182 4.379 1.00 95.19 82 TRP A CA 1
ATOM 661 C C . TRP A 1 82 ? -3.091 -13.739 3.836 1.00 95.19 82 TRP A C 1
ATOM 663 O O . TRP A 1 82 ? -2.013 -13.201 4.083 1.00 95.19 82 TRP A O 1
ATOM 673 N N . ASP A 1 83 ? -3.193 -14.785 3.014 1.00 94.06 83 ASP A N 1
ATOM 674 C CA . ASP A 1 83 ? -2.049 -15.371 2.313 1.00 94.06 83 ASP A CA 1
ATOM 675 C C . ASP A 1 83 ? -1.380 -14.330 1.397 1.00 94.06 83 ASP A C 1
ATOM 677 O O . ASP A 1 83 ? -1.978 -13.819 0.440 1.00 94.06 83 ASP A O 1
ATOM 681 N N . ILE A 1 84 ? -0.108 -14.044 1.678 1.00 94.50 84 ILE A N 1
ATOM 682 C CA . ILE A 1 84 ? 0.686 -13.056 0.949 1.00 94.50 84 ILE A CA 1
ATOM 683 C C . ILE A 1 84 ? 0.824 -13.386 -0.543 1.00 94.50 84 ILE A C 1
ATOM 685 O O . ILE A 1 84 ? 0.832 -12.478 -1.373 1.00 94.50 84 ILE A O 1
ATOM 689 N N . ASN A 1 85 ? 0.864 -14.663 -0.922 1.00 92.62 85 ASN A N 1
ATOM 690 C CA . ASN A 1 85 ? 0.975 -15.076 -2.320 1.00 92.62 85 ASN A CA 1
ATOM 691 C C . ASN A 1 85 ? -0.343 -14.838 -3.074 1.00 92.62 85 ASN A C 1
ATOM 693 O O . ASN A 1 85 ? -0.335 -14.436 -4.244 1.00 92.62 85 ASN A O 1
ATOM 697 N N . LYS A 1 86 ? -1.491 -14.977 -2.395 1.00 94.19 86 LYS A N 1
ATOM 698 C CA . LYS A 1 86 ? -2.796 -14.575 -2.952 1.00 94.19 86 LYS A CA 1
ATOM 699 C C . LYS A 1 86 ? -2.905 -13.059 -3.125 1.00 94.19 86 LYS A C 1
ATOM 701 O O . LYS A 1 86 ? -3.505 -12.597 -4.093 1.00 94.19 86 LYS A O 1
ATOM 706 N N . ILE A 1 87 ? -2.312 -12.274 -2.225 1.00 93.12 87 ILE A N 1
ATOM 707 C CA . ILE A 1 87 ? -2.259 -10.812 -2.371 1.00 93.12 87 ILE A CA 1
ATOM 708 C C . ILE A 1 87 ? -1.368 -10.428 -3.556 1.00 93.12 87 ILE A C 1
ATOM 710 O O . ILE A 1 87 ? -1.835 -9.716 -4.444 1.00 93.12 87 ILE A O 1
ATOM 714 N N . ARG A 1 88 ? -0.126 -10.932 -3.607 1.00 93.00 88 ARG A N 1
ATOM 715 C CA . ARG A 1 88 ? 0.850 -10.645 -4.678 1.00 93.00 88 ARG A CA 1
ATOM 716 C C . ARG A 1 88 ? 0.301 -10.960 -6.069 1.00 93.00 88 ARG A C 1
ATOM 718 O O . ARG A 1 88 ? 0.437 -10.141 -6.975 1.00 93.00 88 ARG A O 1
ATOM 725 N N . SER A 1 89 ? -0.369 -12.105 -6.219 1.00 90.44 89 SER A N 1
ATOM 726 C CA . SER A 1 89 ? -1.016 -12.490 -7.481 1.00 90.44 89 SER A CA 1
ATOM 727 C C . SER A 1 89 ? -2.152 -11.542 -7.871 1.00 90.44 89 SER A C 1
ATOM 729 O O . SER A 1 89 ? -2.217 -11.123 -9.025 1.00 90.44 89 SER A O 1
ATOM 731 N N . LYS A 1 90 ? -3.002 -11.124 -6.921 1.00 90.62 90 LYS A N 1
ATOM 732 C CA . LYS A 1 90 ? -4.081 -10.154 -7.180 1.00 90.62 90 LYS A CA 1
ATOM 733 C C . LYS A 1 90 ? -3.574 -8.797 -7.657 1.00 90.62 90 LYS 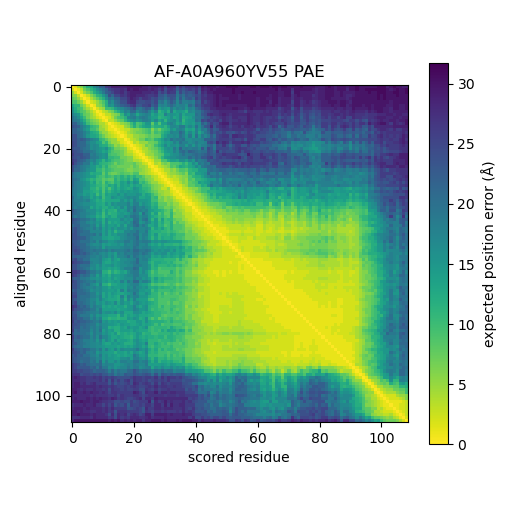A C 1
ATOM 735 O O . LYS A 1 90 ? -4.185 -8.206 -8.542 1.00 90.62 90 LYS A O 1
ATOM 740 N N . ILE A 1 91 ? -2.489 -8.298 -7.072 1.00 86.88 91 ILE A N 1
ATOM 741 C CA . ILE A 1 91 ? -1.903 -7.005 -7.463 1.00 86.88 91 ILE A CA 1
ATOM 742 C C . ILE A 1 91 ? -0.925 -7.125 -8.638 1.00 86.88 91 ILE A C 1
ATOM 744 O O . ILE A 1 91 ? -0.330 -6.128 -9.038 1.00 86.88 91 ILE A O 1
ATOM 748 N N . ASN A 1 92 ? -0.782 -8.328 -9.213 1.00 82.06 92 ASN A N 1
ATOM 749 C CA . ASN A 1 92 ? 0.117 -8.632 -10.326 1.00 82.06 92 ASN A CA 1
ATOM 750 C C . ASN A 1 92 ? 1.560 -8.154 -10.078 1.00 82.06 92 ASN A C 1
ATOM 752 O O . ASN A 1 92 ? 2.254 -7.691 -10.988 1.00 82.06 92 ASN A O 1
ATOM 756 N N . LEU A 1 93 ? 2.013 -8.250 -8.824 1.00 72.25 93 LEU A N 1
ATOM 757 C CA . LEU A 1 93 ? 3.409 -8.024 -8.486 1.00 72.25 93 LEU A CA 1
ATOM 758 C C . LEU A 1 93 ? 4.216 -9.159 -9.111 1.00 72.25 93 LEU A C 1
ATOM 760 O O . LEU A 1 93 ? 4.184 -10.2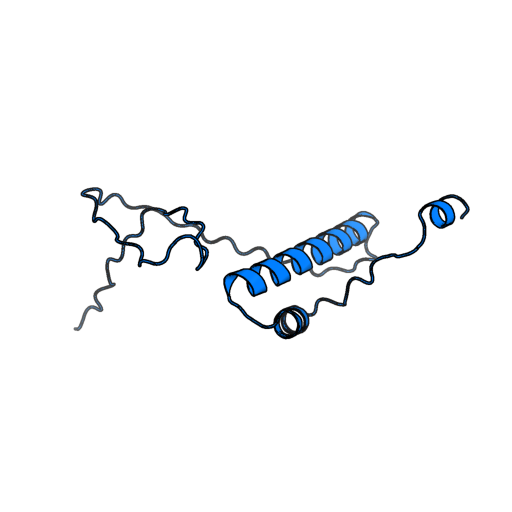94 -8.636 1.00 72.25 93 LEU A O 1
ATOM 764 N N . LYS A 1 94 ? 4.961 -8.858 -10.176 1.00 61.97 94 LYS A N 1
ATOM 765 C CA . LYS A 1 94 ? 6.061 -9.735 -10.581 1.00 61.97 94 LYS A CA 1
ATOM 766 C C . LYS A 1 94 ? 7.027 -9.780 -9.407 1.00 61.97 94 LYS A C 1
ATOM 768 O O . LYS A 1 94 ? 7.392 -8.716 -8.906 1.00 61.97 94 LYS A O 1
ATOM 773 N N . GLU A 1 95 ? 7.415 -10.980 -8.974 1.00 55.09 95 GLU A N 1
ATOM 774 C CA . GLU A 1 95 ? 8.428 -11.133 -7.933 1.00 55.09 95 GLU A CA 1
ATOM 775 C C . GLU A 1 95 ? 9.602 -10.214 -8.258 1.00 55.09 95 GLU A C 1
ATOM 777 O O . GLU A 1 95 ? 10.250 -10.335 -9.305 1.00 55.09 95 GLU A O 1
ATOM 782 N N . LEU A 1 96 ? 9.843 -9.253 -7.368 1.00 53.94 96 LEU A N 1
ATOM 783 C CA . LEU A 1 96 ? 11.087 -8.518 -7.367 1.00 53.94 96 LEU A CA 1
ATOM 784 C C . LEU A 1 96 ? 12.155 -9.551 -7.036 1.00 53.94 96 LEU A C 1
ATOM 786 O O . LEU A 1 96 ? 12.390 -9.840 -5.867 1.00 53.94 96 LEU A O 1
ATOM 790 N N . LYS A 1 97 ? 12.763 -10.151 -8.062 1.00 49.88 97 LYS A N 1
ATOM 791 C CA . LYS A 1 97 ? 13.991 -10.912 -7.869 1.00 49.88 97 LYS A CA 1
ATOM 792 C C . LYS A 1 97 ? 14.963 -9.943 -7.220 1.00 49.88 97 LYS A C 1
ATOM 794 O O . LYS A 1 97 ? 15.347 -8.954 -7.849 1.00 49.88 97 LYS A O 1
ATOM 799 N N . GLU A 1 98 ? 15.280 -10.181 -5.951 1.00 53.03 98 GLU A N 1
ATOM 800 C CA . GLU A 1 98 ? 16.351 -9.456 -5.292 1.00 53.03 98 GLU A CA 1
ATOM 801 C C . GLU A 1 98 ? 17.573 -9.579 -6.190 1.00 53.03 98 GLU A C 1
ATOM 803 O O . GLU A 1 98 ? 17.953 -10.673 -6.621 1.00 53.03 98 GLU A O 1
ATOM 808 N N . ASP A 1 99 ? 18.123 -8.429 -6.564 1.00 54.97 99 ASP A N 1
ATOM 809 C CA . ASP A 1 99 ? 19.342 -8.383 -7.341 1.00 54.97 99 ASP A CA 1
ATOM 810 C C . ASP A 1 99 ? 20.488 -8.834 -6.432 1.00 54.97 99 ASP A C 1
ATOM 812 O O . ASP A 1 99 ? 21.203 -8.021 -5.849 1.00 54.97 99 ASP A O 1
ATOM 816 N N . ASN A 1 100 ? 20.639 -10.155 -6.325 1.00 61.88 100 ASN A N 1
ATOM 817 C CA . ASN A 1 100 ? 21.715 -10.845 -5.622 1.00 61.88 100 ASN A CA 1
ATOM 818 C C . ASN A 1 100 ? 23.070 -10.662 -6.320 1.00 61.88 100 ASN A C 1
ATOM 820 O O . ASN A 1 100 ? 24.036 -11.339 -5.972 1.00 61.88 100 ASN A O 1
ATOM 824 N N . THR A 1 101 ? 23.172 -9.768 -7.312 1.00 70.94 101 THR A N 1
ATOM 825 C CA . THR A 1 101 ? 24.450 -9.412 -7.915 1.00 70.94 101 THR A CA 1
ATOM 826 C C . THR A 1 101 ? 25.311 -8.720 -6.861 1.00 70.94 101 THR A C 1
ATOM 828 O O . THR A 1 101 ? 24.965 -7.617 -6.414 1.00 70.94 101 THR A O 1
ATOM 831 N N . PRO A 1 102 ? 26.455 -9.319 -6.485 1.00 76.31 102 PRO A N 1
ATOM 832 C CA . PRO A 1 102 ? 27.368 -8.706 -5.538 1.00 76.31 102 PRO A CA 1
ATOM 833 C C . PRO A 1 102 ? 27.781 -7.314 -6.017 1.00 76.31 102 PRO A C 1
ATOM 835 O O . PRO A 1 102 ? 28.059 -7.119 -7.202 1.00 76.31 102 PRO A O 1
ATOM 838 N N . TRP A 1 103 ? 27.836 -6.349 -5.099 1.00 75.12 103 TRP A N 1
ATOM 839 C CA . TRP A 1 103 ? 28.084 -4.937 -5.409 1.00 75.12 103 TRP A CA 1
ATOM 840 C C . TRP A 1 103 ? 29.333 -4.713 -6.283 1.00 75.12 103 TRP A C 1
ATOM 842 O O . TRP A 1 103 ? 29.316 -3.866 -7.171 1.00 75.12 103 TRP A O 1
ATOM 852 N N . TRP A 1 104 ? 30.380 -5.526 -6.110 1.00 76.50 104 TRP A N 1
ATOM 853 C CA . TRP A 1 104 ? 31.632 -5.438 -6.866 1.00 76.50 104 TRP A CA 1
ATOM 854 C C . TRP A 1 104 ? 31.486 -5.774 -8.359 1.00 76.50 104 TRP A C 1
ATOM 856 O O . TRP A 1 104 ? 32.230 -5.237 -9.173 1.00 76.50 104 TRP A O 1
ATOM 866 N N . LYS A 1 105 ? 30.495 -6.584 -8.764 1.00 74.94 105 LYS A N 1
ATOM 867 C CA . LYS A 1 105 ? 30.194 -6.835 -10.189 1.00 74.94 105 LYS A CA 1
ATOM 868 C C . LYS A 1 105 ? 29.542 -5.638 -10.891 1.00 74.94 105 LYS A C 1
ATOM 870 O O . LYS A 1 105 ? 29.465 -5.631 -12.114 1.00 74.94 105 LYS A O 1
ATOM 875 N N . LYS A 1 106 ? 29.056 -4.642 -10.143 1.00 75.00 106 LYS A N 1
ATOM 876 C CA . LYS A 1 106 ? 28.401 -3.439 -10.690 1.00 75.00 106 LYS A CA 1
ATOM 877 C C . LYS A 1 106 ? 29.389 -2.319 -11.021 1.00 75.00 106 LYS A C 1
ATOM 879 O O . LYS A 1 106 ? 29.019 -1.400 -11.738 1.00 75.00 106 LYS A O 1
ATOM 884 N N . VAL A 1 107 ? 30.614 -2.399 -10.498 1.00 72.88 107 VAL A N 1
ATOM 885 C CA . VAL A 1 107 ? 31.655 -1.369 -10.650 1.00 72.88 107 VAL A CA 1
ATOM 886 C C . VAL A 1 107 ? 32.443 -1.530 -11.954 1.00 72.88 107 VAL A C 1
ATOM 888 O O . VAL A 1 107 ? 32.905 -0.544 -12.511 1.00 72.88 107 VAL A O 1
ATOM 891 N N . TRP A 1 108 ? 32.575 -2.754 -12.466 1.00 69.06 108 TRP A N 1
ATOM 892 C CA . TRP A 1 108 ? 33.469 -3.074 -13.586 1.00 69.06 108 TRP A CA 1
ATOM 893 C C . TRP A 1 108 ? 32.713 -3.397 -14.879 1.00 69.06 108 TRP A C 1
ATOM 895 O O . TRP A 1 108 ? 32.943 -4.445 -15.483 1.00 69.06 108 TRP A O 1
ATOM 905 N N . LYS A 1 109 ? 31.775 -2.533 -15.275 1.00 52.97 109 LYS A N 1
ATOM 906 C CA . LYS A 1 109 ? 30.998 -2.689 -16.508 1.00 52.97 109 LYS A CA 1
ATOM 907 C C . LYS A 1 109 ? 31.224 -1.532 -17.467 1.00 52.97 109 LYS A C 1
ATOM 909 O O . LYS A 1 109 ? 31.286 -0.388 -16.971 1.00 52.97 109 LYS A O 1
#

Secondary structure (DSSP, 8-state):
-------------------TTT--S-------S--PPP-------PPP-S-TTS-HHHHHHHHHHHHHHHHHHHHHHHHH---HHHHHHHTT----------GGGGT--

Nearest PDB structures (foldseek):
  5x1b-assembly2_U  TM=5.094E-01  e=6.483E+00  Bos taurus

Sequence (109 aa):
GNKGGGVNALVTRIHVQYTNETFPEDLMFTETSDRSNFQGRYILRHPWKGSPNECSEAREYFKNYNRMEETRAKNLANLTGWDINKIRSKINLKELKEDNTPWWKKVWK

Radius of gyration: 22.36 Å; Cα contacts (8 Å, |Δi|>4): 27; chains: 1; bounding box: 77×35×47 Å